Protein AF-A0A955YDE9-F1 (afdb_monomer_lite)

pLDDT: mean 91.75, std 14.23, range [35.12, 98.5]

Foldseek 3Di:
DPPLPDPPPPDDPDPALLVQLLVLLLSLLVVLLVLLVVLLVQLVVQLVPPDALQSNQLSVLSNVVSVVSNVVSVVSNVVSVVSVVDPDDDLVVLLVVLVVVLVVLVVLLVVLVVLLVCLVVLLVVFDDDVSHTSVSNSVNSNVVSVVSNVSSVVSSVSSVVSND

Sequence (164 aa):
MLAVLLVASAAEPPQGPWEAGLRVERQHMRVLGAWSVANLAGGTAGALIADGPRARTFHGTNAAWNTVNLGIAAMGAVGVARGLREPIPNPDTVARRHRQLHRVLAVNLALDVGYMAAGTGLWLAGGQTGPIDHRGAGSALVVQGAFLAAFDAIFLARHRRVTR

Secondary structure (DSSP, 8-state):
--GGG-----PPP-SSHHHHHHHHHHHHHHHHHHHHHHHHHHHHHHHHH-SSHHHHHHHHHHHHHHHHHHHHHHHHHHHHHHHTTSPPPPHHHHHHHHHHHHHHHHHHHHHHHHHHHHHHHHHHH--EETTEEHHHHHHHHHHHHHHHHHHHHHHHHHHHHH--

Structure (mmCIF, N/CA/C/O backbone):
data_AF-A0A955YDE9-F1
#
_entry.id   AF-A0A955YDE9-F1
#
loop_
_atom_site.group_PDB
_atom_site.id
_atom_site.type_symbol
_atom_site.label_atom_id
_atom_site.label_alt_id
_atom_site.label_comp_id
_atom_site.label_asym_id
_atom_site.label_entity_id
_atom_site.label_seq_id
_atom_site.pdbx_PDB_ins_code
_atom_site.Cartn_x
_atom_site.Cartn_y
_atom_site.Cartn_z
_atom_site.occupancy
_atom_site.B_iso_or_equiv
_atom_site.auth_seq_id
_atom_site.auth_comp_id
_atom_site.auth_asym_id
_atom_site.auth_atom_id
_atom_site.pdbx_PDB_model_num
ATOM 1 N N . MET A 1 1 ? -15.456 2.087 -8.379 1.00 40.88 1 MET A N 1
ATOM 2 C CA . MET A 1 1 ? -14.148 1.387 -8.347 1.00 40.88 1 MET A CA 1
ATOM 3 C C . MET A 1 1 ? -13.454 1.253 -9.712 1.00 40.88 1 MET A C 1
ATOM 5 O O . MET A 1 1 ? -12.241 1.124 -9.712 1.00 40.88 1 MET A O 1
ATOM 9 N N . LEU A 1 2 ? -14.144 1.349 -10.864 1.00 37.31 2 LEU A N 1
ATOM 10 C CA . LEU A 1 2 ? -13.495 1.296 -12.194 1.00 37.31 2 LEU A CA 1
ATOM 11 C C . LEU A 1 2 ? -12.886 2.627 -12.698 1.00 37.31 2 LEU A C 1
ATOM 13 O O . LEU A 1 2 ? -12.029 2.608 -13.574 1.00 37.31 2 LEU A O 1
ATOM 17 N N . ALA A 1 3 ? -13.291 3.781 -12.156 1.00 35.12 3 ALA A N 1
ATOM 18 C CA . ALA A 1 3 ? -12.987 5.085 -12.763 1.00 35.12 3 ALA A CA 1
ATOM 19 C C . ALA A 1 3 ? -11.589 5.667 -12.451 1.00 35.12 3 ALA A C 1
ATOM 21 O O . ALA A 1 3 ? -11.178 6.626 -13.090 1.00 35.12 3 ALA A O 1
ATOM 22 N N . VAL A 1 4 ? -10.822 5.090 -11.516 1.00 42.75 4 VAL A N 1
ATOM 23 C CA . VAL A 1 4 ? -9.475 5.602 -11.154 1.00 42.75 4 VAL A CA 1
ATOM 24 C C . VAL A 1 4 ? -8.362 4.990 -12.031 1.00 42.75 4 VAL A C 1
ATOM 26 O O . VAL A 1 4 ? -7.195 5.362 -11.940 1.00 42.75 4 VAL A O 1
ATOM 29 N N . LEU A 1 5 ? -8.703 4.070 -12.940 1.00 46.56 5 LEU A N 1
ATOM 30 C CA . LEU A 1 5 ? -7.727 3.339 -13.760 1.00 46.56 5 LEU A CA 1
ATOM 31 C C . LEU A 1 5 ? -7.281 4.060 -15.042 1.00 46.56 5 LEU A C 1
ATOM 33 O O . LEU A 1 5 ? -6.350 3.588 -15.696 1.00 46.56 5 LEU A O 1
ATOM 37 N N . LEU A 1 6 ? -7.876 5.203 -15.386 1.00 45.00 6 LEU A N 1
ATOM 38 C CA . LEU A 1 6 ? -7.607 5.915 -16.638 1.00 45.00 6 LEU A CA 1
ATOM 39 C C . LEU A 1 6 ? -7.094 7.334 -16.383 1.00 45.00 6 LEU A C 1
ATOM 41 O O . LEU A 1 6 ? -7.774 8.321 -16.624 1.00 45.00 6 LEU A O 1
ATOM 45 N N . VAL A 1 7 ? -5.839 7.431 -15.954 1.00 43.09 7 VAL A N 1
ATOM 46 C CA . VAL A 1 7 ? -5.012 8.594 -16.301 1.00 43.09 7 VAL A CA 1
ATOM 47 C C . VAL A 1 7 ? -3.885 8.072 -17.180 1.00 43.09 7 VAL A C 1
ATOM 49 O O . VAL A 1 7 ? -2.771 7.810 -16.725 1.00 43.09 7 VAL A O 1
ATOM 52 N N . ALA A 1 8 ? -4.214 7.841 -18.450 1.00 42.94 8 ALA A N 1
ATOM 53 C CA . ALA A 1 8 ? -3.217 7.687 -19.494 1.00 42.94 8 ALA A CA 1
ATOM 54 C C . ALA A 1 8 ? -2.662 9.086 -19.787 1.00 42.94 8 ALA A C 1
ATOM 56 O O . ALA A 1 8 ? -3.344 9.928 -20.364 1.00 42.94 8 ALA A O 1
ATOM 57 N N . SER A 1 9 ? -1.443 9.369 -19.324 1.00 45.78 9 SER A N 1
ATOM 58 C CA . SER A 1 9 ? -0.713 10.550 -19.785 1.00 45.78 9 SER A CA 1
ATOM 59 C C . SER A 1 9 ? -0.343 10.363 -21.254 1.00 45.78 9 SER A C 1
ATOM 61 O O . SER A 1 9 ? 0.121 9.278 -21.607 1.00 45.78 9 SER A O 1
ATOM 63 N N . ALA A 1 10 ? -0.469 11.426 -22.049 1.00 43.78 10 ALA A N 1
ATOM 64 C CA . ALA A 1 10 ? -0.033 11.561 -23.443 1.00 43.78 10 ALA A CA 1
ATOM 65 C C . ALA A 1 10 ? 1.504 11.490 -23.619 1.00 43.78 10 ALA A C 1
ATOM 67 O O . ALA A 1 10 ? 2.110 12.330 -24.273 1.00 43.78 10 ALA A O 1
ATOM 68 N N . ALA A 1 11 ? 2.152 10.526 -22.966 1.00 53.69 11 ALA A N 1
ATOM 69 C CA . ALA A 1 11 ? 3.563 10.229 -23.147 1.00 53.69 11 ALA A CA 1
ATOM 70 C C . ALA A 1 11 ? 3.711 9.236 -24.300 1.00 53.69 11 ALA A C 1
ATOM 72 O O . ALA A 1 11 ? 2.878 8.336 -24.439 1.00 53.69 11 ALA A O 1
ATOM 73 N N . GLU A 1 12 ? 4.777 9.385 -25.086 1.00 54.12 12 GLU A N 1
ATOM 74 C CA . GLU A 1 12 ? 5.130 8.431 -26.133 1.00 54.12 12 GLU A CA 1
ATOM 75 C C . GLU A 1 12 ? 5.080 6.983 -25.610 1.00 54.12 12 GLU A C 1
ATOM 77 O O . GLU A 1 12 ? 5.413 6.717 -24.436 1.00 54.12 12 GLU A O 1
ATOM 82 N N . PRO A 1 13 ? 4.627 6.036 -26.454 1.00 60.88 13 PRO A N 1
ATOM 83 C CA . PRO A 1 13 ? 4.569 4.638 -26.073 1.00 60.88 13 PRO A CA 1
ATOM 84 C C . PRO A 1 13 ? 5.955 4.142 -25.620 1.00 60.88 13 PRO A C 1
ATOM 86 O O . PRO A 1 13 ? 6.978 4.665 -26.062 1.00 60.88 13 PRO A O 1
ATOM 89 N N . PRO A 1 14 ? 6.012 3.159 -24.700 1.00 66.75 14 PRO A N 1
ATOM 90 C CA . PRO A 1 14 ? 7.256 2.481 -24.347 1.00 66.75 14 PRO A CA 1
ATOM 91 C C . PRO A 1 14 ? 8.116 2.159 -25.558 1.00 66.75 14 PRO A C 1
ATOM 93 O O . PRO A 1 14 ? 7.610 1.556 -26.499 1.00 66.75 14 PRO A O 1
ATOM 96 N N . GLN A 1 15 ? 9.404 2.485 -25.488 1.00 70.94 15 GLN A N 1
ATOM 97 C CA . GLN A 1 15 ? 10.372 2.057 -26.490 1.00 70.94 15 GLN A CA 1
ATOM 98 C C . GLN A 1 15 ? 10.979 0.695 -26.091 1.00 70.94 15 GLN A C 1
ATOM 100 O O . GLN A 1 15 ? 11.427 -0.053 -26.954 1.00 70.94 15 GLN A O 1
ATOM 105 N N . GLY A 1 16 ? 10.890 0.305 -24.807 1.00 88.00 16 GLY A N 1
ATOM 106 C CA . GLY A 1 16 ? 11.260 -1.028 -24.326 1.00 88.00 16 GLY A CA 1
ATOM 107 C C . GLY A 1 16 ? 10.691 -1.432 -22.950 1.00 88.00 16 GLY A C 1
ATOM 108 O O . GLY A 1 16 ? 9.972 -0.663 -22.296 1.00 88.00 16 GLY A O 1
ATOM 109 N N . PRO A 1 17 ? 11.021 -2.653 -22.471 1.00 90.56 17 PRO A N 1
ATOM 110 C CA . PRO A 1 17 ? 10.502 -3.212 -21.216 1.00 90.56 17 PRO A CA 1
ATOM 111 C C . PRO A 1 17 ? 10.892 -2.389 -19.979 1.00 90.56 17 PRO A C 1
ATOM 113 O O . PRO A 1 17 ? 10.135 -2.349 -19.009 1.00 90.56 17 PRO A O 1
ATOM 116 N N . TRP A 1 18 ? 12.021 -1.671 -20.031 1.00 93.44 18 TRP A N 1
ATOM 117 C CA . TRP A 1 18 ? 12.467 -0.772 -18.965 1.00 93.44 18 TRP A CA 1
ATOM 118 C C . TRP A 1 18 ? 11.469 0.361 -18.705 1.00 93.44 18 TRP A C 1
ATOM 120 O O . TRP A 1 18 ? 10.925 0.466 -17.603 1.00 93.44 18 TRP A O 1
ATOM 130 N N . GLU A 1 19 ? 11.161 1.188 -19.714 1.00 92.88 19 GLU A N 1
ATOM 131 C CA . GLU A 1 19 ? 10.215 2.284 -19.494 1.00 92.88 19 GLU A CA 1
ATOM 132 C C . GLU A 1 19 ? 8.798 1.748 -19.275 1.00 92.88 19 GLU A C 1
ATOM 134 O O . GLU A 1 19 ? 7.995 2.372 -18.579 1.00 92.88 19 GLU A O 1
ATOM 139 N N . ALA A 1 20 ? 8.441 0.616 -19.899 1.00 93.25 20 ALA A N 1
ATOM 140 C CA . ALA A 1 20 ? 7.137 -0.019 -19.711 1.00 93.25 20 ALA A CA 1
ATOM 141 C C . ALA A 1 20 ? 6.931 -0.416 -18.245 1.00 93.25 20 ALA A C 1
ATOM 143 O O . ALA A 1 20 ? 5.926 -0.018 -17.648 1.00 93.25 20 ALA A O 1
ATOM 144 N N . GLY A 1 21 ? 7.916 -1.094 -17.649 1.00 95.56 21 GLY A N 1
ATOM 145 C CA . GLY A 1 21 ? 7.940 -1.426 -16.227 1.00 95.56 21 GLY A CA 1
ATOM 146 C C . GLY A 1 21 ? 7.842 -0.180 -15.349 1.00 95.56 21 GLY A C 1
ATOM 147 O O . GLY A 1 21 ? 6.909 -0.062 -14.554 1.00 95.56 21 GLY A O 1
ATOM 148 N N . LEU A 1 22 ? 8.711 0.814 -15.573 1.00 95.94 22 LEU A N 1
ATOM 149 C CA . LEU A 1 22 ? 8.732 2.056 -14.790 1.00 95.94 22 LEU A CA 1
ATOM 150 C C . LEU A 1 22 ? 7.426 2.861 -14.877 1.00 95.94 22 LEU A C 1
ATOM 152 O O . LEU A 1 22 ? 7.022 3.481 -13.892 1.00 95.94 22 LEU A O 1
ATOM 156 N N . ARG A 1 23 ? 6.723 2.856 -16.017 1.00 94.75 23 ARG A N 1
ATOM 157 C CA . ARG A 1 23 ? 5.399 3.498 -16.127 1.00 94.75 23 ARG A CA 1
ATOM 158 C C . ARG A 1 23 ? 4.341 2.784 -15.293 1.00 94.75 23 ARG A C 1
ATOM 160 O O . ARG A 1 23 ? 3.544 3.457 -14.638 1.00 94.75 23 ARG A O 1
ATOM 167 N N . VAL A 1 24 ? 4.328 1.451 -15.296 1.00 96.06 24 VAL A N 1
ATOM 168 C CA . VAL A 1 24 ? 3.390 0.684 -14.463 1.00 96.06 24 VAL A CA 1
ATOM 169 C C . VAL A 1 24 ? 3.736 0.853 -12.979 1.00 96.06 24 VAL A C 1
ATOM 171 O O . VAL A 1 24 ? 2.828 1.112 -12.190 1.00 96.06 24 VAL A O 1
ATOM 174 N N . GLU A 1 25 ? 5.024 0.820 -12.609 1.00 97.12 25 GLU A N 1
ATOM 175 C CA . GLU A 1 25 ? 5.510 1.144 -11.256 1.00 97.12 25 GLU A CA 1
ATOM 176 C C . GLU A 1 25 ? 5.047 2.555 -10.833 1.00 97.12 25 GLU A C 1
ATOM 178 O O . GLU A 1 25 ? 4.464 2.726 -9.763 1.00 97.12 25 GLU A O 1
ATOM 183 N N . ARG A 1 26 ? 5.204 3.572 -11.698 1.00 97.38 26 ARG A N 1
ATOM 184 C CA . ARG A 1 26 ? 4.746 4.951 -11.439 1.00 97.38 26 ARG A CA 1
ATOM 185 C C . ARG A 1 26 ? 3.247 5.022 -11.163 1.00 97.38 26 ARG A C 1
ATOM 187 O O . ARG A 1 26 ? 2.826 5.721 -10.243 1.00 97.38 26 ARG A O 1
ATOM 194 N N . GLN A 1 27 ? 2.437 4.360 -11.990 1.00 96.50 27 GLN A N 1
ATOM 195 C CA . GLN A 1 27 ? 0.984 4.359 -11.827 1.00 96.50 27 GLN A CA 1
ATOM 196 C C . GLN A 1 27 ? 0.594 3.691 -10.506 1.00 96.50 27 GLN A C 1
ATOM 198 O O . GLN A 1 27 ? -0.236 4.230 -9.779 1.00 96.50 27 GLN A O 1
ATOM 203 N N . HIS A 1 28 ? 1.220 2.562 -10.181 1.00 96.56 28 HIS A N 1
ATOM 204 C CA . HIS A 1 28 ? 0.996 1.854 -8.928 1.00 96.56 28 HIS A CA 1
ATOM 205 C C . HIS A 1 28 ? 1.338 2.740 -7.715 1.00 96.56 28 HIS A C 1
ATOM 207 O O . HIS A 1 28 ? 0.488 2.922 -6.848 1.00 96.56 28 HIS A O 1
ATOM 213 N N . MET A 1 29 ? 2.489 3.424 -7.712 1.00 98.12 29 MET A N 1
ATOM 214 C CA . MET A 1 29 ? 2.858 4.364 -6.638 1.00 98.12 29 MET A CA 1
ATOM 215 C C . MET A 1 29 ? 1.887 5.545 -6.503 1.00 98.12 29 MET A C 1
ATOM 217 O O . MET A 1 29 ? 1.570 5.955 -5.390 1.00 98.12 29 MET A O 1
ATOM 221 N N . ARG A 1 30 ? 1.364 6.081 -7.615 1.00 98.00 30 ARG A N 1
ATOM 222 C CA . ARG A 1 30 ? 0.355 7.157 -7.582 1.00 98.00 30 ARG A CA 1
ATOM 223 C C . ARG A 1 30 ? -0.955 6.697 -6.954 1.00 98.00 30 ARG A C 1
ATOM 225 O O . ARG A 1 30 ? -1.504 7.411 -6.120 1.00 98.00 30 ARG A O 1
ATOM 232 N N . VAL A 1 31 ? -1.449 5.524 -7.351 1.00 97.00 31 VAL A N 1
ATOM 233 C CA . VAL A 1 31 ? -2.699 4.978 -6.805 1.00 97.00 31 VAL A CA 1
ATOM 234 C C . VAL A 1 31 ? -2.527 4.640 -5.326 1.00 97.00 31 VAL A C 1
ATOM 236 O O . VAL A 1 31 ? -3.372 5.038 -4.528 1.00 97.00 31 VAL A O 1
ATOM 239 N N . LEU A 1 32 ? -1.416 3.999 -4.945 1.00 97.31 32 LEU A N 1
ATOM 240 C CA . LEU A 1 32 ? -1.115 3.694 -3.546 1.00 97.31 32 LEU A CA 1
ATOM 241 C C . LEU A 1 32 ? -1.008 4.972 -2.710 1.00 97.31 32 LEU A C 1
ATOM 243 O O . LEU A 1 32 ? -1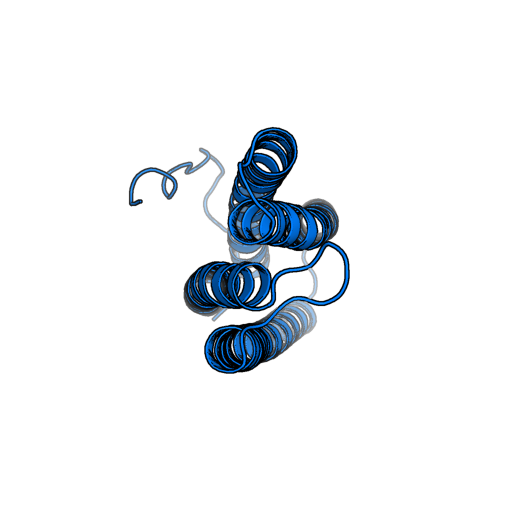.603 5.052 -1.641 1.00 97.31 32 LEU A O 1
ATOM 247 N N . GLY A 1 33 ? -0.303 5.990 -3.207 1.00 98.31 33 GLY A N 1
ATOM 248 C CA . GLY A 1 33 ? -0.163 7.275 -2.524 1.00 98.31 33 GLY A CA 1
ATOM 249 C C . GLY A 1 33 ? -1.503 7.984 -2.327 1.00 98.31 33 GLY A C 1
ATOM 250 O O . GLY A 1 33 ? -1.811 8.404 -1.215 1.00 98.31 33 GLY A O 1
ATOM 251 N N . ALA A 1 34 ? -2.338 8.059 -3.368 1.00 97.81 34 ALA A N 1
ATOM 252 C CA . ALA A 1 34 ? -3.668 8.665 -3.277 1.00 97.81 34 ALA A CA 1
ATOM 253 C C . ALA A 1 34 ? -4.583 7.910 -2.298 1.00 97.81 34 ALA A C 1
ATOM 255 O O . ALA A 1 34 ? -5.223 8.528 -1.447 1.00 97.81 34 ALA A O 1
ATOM 256 N N . TRP A 1 35 ? -4.597 6.575 -2.378 1.00 95.88 35 TRP A N 1
ATOM 257 C CA . TRP A 1 35 ? -5.309 5.717 -1.432 1.00 95.88 35 TRP A CA 1
ATOM 258 C C . TRP A 1 35 ? -4.843 5.953 0.007 1.00 95.88 35 TRP A C 1
ATOM 260 O O . TRP A 1 35 ? -5.667 6.091 0.913 1.00 95.88 35 TRP A O 1
ATOM 270 N N . SER A 1 36 ? -3.528 6.054 0.198 1.00 98.06 36 SER A N 1
ATOM 271 C CA . SER A 1 36 ? -2.913 6.239 1.509 1.00 98.06 36 SER A CA 1
ATOM 272 C C . SER A 1 36 ? -3.261 7.590 2.117 1.00 98.06 36 SER A C 1
ATOM 274 O O . SER A 1 36 ? -3.659 7.644 3.272 1.00 98.06 36 SER A O 1
ATOM 276 N N . VAL A 1 37 ? -3.189 8.678 1.345 1.00 98.44 37 VAL A N 1
ATOM 277 C CA . VAL A 1 37 ? -3.577 10.016 1.822 1.00 98.44 37 VAL A CA 1
ATOM 278 C C . VAL A 1 37 ? -5.053 10.047 2.214 1.00 98.44 37 VAL A C 1
ATOM 280 O O . VAL A 1 37 ? -5.385 10.527 3.297 1.00 98.44 37 VAL A O 1
ATOM 283 N N . ALA A 1 38 ? -5.934 9.494 1.375 1.00 97.19 38 ALA A N 1
ATOM 284 C CA . ALA A 1 38 ? -7.367 9.465 1.654 1.00 97.19 38 ALA A CA 1
ATOM 285 C C . ALA A 1 38 ? -7.685 8.689 2.944 1.00 97.19 38 ALA A C 1
ATOM 287 O O . ALA A 1 38 ? -8.432 9.176 3.793 1.00 97.19 38 ALA A O 1
ATOM 288 N N . ASN A 1 39 ? -7.087 7.510 3.124 1.00 97.25 39 ASN A N 1
ATOM 289 C CA . ASN A 1 39 ? -7.324 6.684 4.307 1.00 97.25 39 ASN A CA 1
ATOM 290 C C . ASN A 1 39 ? -6.600 7.188 5.557 1.00 97.25 39 ASN A C 1
ATOM 292 O O . ASN A 1 39 ? -7.112 7.010 6.656 1.00 97.25 39 ASN A O 1
ATOM 296 N N . LEU A 1 40 ? -5.446 7.839 5.421 1.00 98.00 40 LEU A N 1
ATOM 297 C CA . LEU A 1 40 ? -4.781 8.496 6.541 1.00 98.00 40 LEU A CA 1
ATOM 298 C C . LEU A 1 40 ? -5.637 9.653 7.062 1.00 98.00 40 LEU A C 1
ATOM 300 O O . LEU A 1 40 ? -5.895 9.724 8.262 1.00 98.00 40 LEU A O 1
ATOM 304 N N . ALA A 1 41 ? -6.137 10.513 6.171 1.00 98.19 41 ALA A N 1
ATOM 305 C CA . ALA A 1 41 ? -7.025 11.611 6.543 1.00 98.19 41 ALA A CA 1
ATOM 306 C C . ALA A 1 41 ? -8.346 11.091 7.132 1.00 98.19 41 ALA A C 1
ATOM 308 O O . ALA A 1 41 ? -8.711 11.454 8.250 1.00 98.19 41 ALA A O 1
ATOM 309 N N . GLY A 1 42 ? -9.033 10.190 6.420 1.00 97.75 42 GLY A N 1
ATOM 310 C CA . GLY A 1 42 ? -10.316 9.631 6.851 1.00 97.75 42 GLY A CA 1
ATOM 311 C C . GLY A 1 42 ? -10.213 8.765 8.108 1.00 97.75 42 GLY A C 1
ATOM 312 O O . GLY A 1 42 ? -11.069 8.843 8.982 1.00 97.75 42 GLY A O 1
ATOM 313 N N . GLY A 1 43 ? -9.149 7.973 8.241 1.00 97.81 43 GLY A N 1
ATOM 314 C CA . GLY A 1 43 ? -8.859 7.186 9.438 1.00 97.81 43 GLY A CA 1
ATOM 315 C C . GLY A 1 43 ? -8.507 8.065 10.636 1.00 97.81 43 GLY A C 1
ATOM 316 O O . GLY A 1 43 ? -8.987 7.815 11.734 1.00 97.81 43 GLY A O 1
ATOM 317 N N . THR A 1 44 ? -7.742 9.141 10.443 1.00 98.31 44 THR A N 1
ATOM 318 C CA . THR A 1 44 ? -7.427 10.074 11.537 1.00 98.31 44 THR A CA 1
ATOM 319 C C . THR A 1 44 ? -8.682 10.807 12.000 1.00 98.31 44 THR A C 1
ATOM 321 O O . THR A 1 44 ? -9.001 10.781 13.186 1.00 98.31 44 THR A O 1
ATOM 324 N N . ALA A 1 45 ? -9.439 11.401 11.072 1.00 98.38 45 ALA A N 1
ATOM 325 C CA . ALA A 1 45 ? -10.691 12.082 11.392 1.00 98.38 45 ALA A CA 1
ATOM 326 C C . ALA A 1 45 ? -11.692 11.128 12.058 1.00 98.38 45 ALA A C 1
ATOM 328 O O . ALA A 1 45 ? -12.226 11.440 13.119 1.00 98.38 45 ALA A O 1
ATOM 329 N N . GLY A 1 46 ? -11.878 9.934 11.485 1.00 98.19 46 GLY A N 1
ATOM 330 C CA . GLY A 1 46 ? -12.747 8.897 12.034 1.00 98.19 46 GLY A CA 1
ATOM 331 C C . GLY A 1 46 ? -12.338 8.469 13.441 1.00 98.19 46 GLY A C 1
ATOM 332 O O . GLY A 1 46 ? -13.195 8.330 14.302 1.00 98.19 46 GLY A O 1
ATOM 333 N N . ALA A 1 47 ? -11.042 8.322 13.724 1.00 97.75 47 ALA A N 1
ATOM 334 C CA . ALA A 1 47 ? -10.574 7.955 15.059 1.00 97.75 47 ALA A CA 1
ATOM 335 C C . ALA A 1 47 ? -10.857 9.048 16.105 1.00 97.75 47 ALA A C 1
ATOM 337 O O . ALA A 1 47 ? -11.163 8.726 17.253 1.00 97.75 47 ALA A O 1
ATOM 338 N N . LEU A 1 48 ? -10.778 10.324 15.714 1.00 97.88 48 LEU A N 1
ATOM 339 C CA . LEU A 1 48 ? -11.028 11.461 16.604 1.00 97.88 48 LEU A CA 1
ATOM 340 C C . LEU A 1 48 ? -12.510 11.621 16.962 1.00 97.88 48 LEU A C 1
ATOM 342 O O . LEU A 1 48 ? -12.814 11.985 18.094 1.00 97.88 48 LEU A O 1
ATOM 346 N N . ILE A 1 49 ? -13.415 11.344 16.018 1.00 97.94 49 ILE A N 1
ATOM 347 C CA . ILE A 1 49 ? -14.863 11.543 16.207 1.00 97.94 49 ILE A CA 1
ATOM 348 C C . ILE A 1 49 ? -15.621 10.262 16.570 1.00 97.94 49 ILE A C 1
ATOM 350 O O . ILE A 1 49 ? -16.805 10.328 16.873 1.00 97.94 49 ILE A O 1
ATOM 354 N N . ALA A 1 50 ? -14.980 9.094 16.492 1.00 97.25 50 ALA A N 1
ATOM 355 C CA . ALA A 1 50 ? -15.651 7.820 16.705 1.00 97.25 50 ALA A CA 1
ATOM 356 C C . ALA A 1 50 ? -16.173 7.645 18.137 1.00 97.25 50 ALA A C 1
ATOM 358 O O . ALA A 1 50 ? -15.426 7.763 19.121 1.00 97.25 50 ALA A O 1
ATOM 359 N N . ASP A 1 51 ? -17.428 7.204 18.210 1.00 93.81 51 ASP A N 1
ATOM 360 C CA . ASP A 1 51 ? -18.068 6.756 19.436 1.00 93.81 51 ASP A CA 1
ATOM 361 C C . ASP A 1 51 ? -17.632 5.326 19.779 1.00 93.81 51 ASP A C 1
ATOM 363 O O . ASP A 1 51 ? -17.917 4.349 19.081 1.00 93.81 51 ASP A O 1
ATOM 367 N N . GLY A 1 52 ? -16.920 5.210 20.895 1.00 96.62 52 GLY A N 1
ATOM 368 C CA . GLY A 1 52 ? -16.511 3.941 21.482 1.00 96.62 52 GLY A CA 1
ATOM 369 C C . GLY A 1 52 ? -15.185 3.351 20.961 1.00 96.62 52 GLY A C 1
ATOM 370 O O . GLY A 1 52 ? -14.689 3.704 19.885 1.00 96.62 52 GLY A O 1
ATOM 371 N N . PRO A 1 53 ? -14.583 2.416 21.726 1.00 96.75 53 PRO A N 1
ATOM 372 C CA . PRO A 1 53 ? -13.231 1.910 21.462 1.00 96.75 53 PRO A CA 1
ATOM 373 C C . PRO A 1 53 ? -13.094 1.158 20.136 1.00 96.75 53 PRO A C 1
ATOM 375 O O . PRO A 1 53 ? -12.070 1.272 19.465 1.00 96.75 53 PRO A O 1
ATOM 378 N N . ARG A 1 54 ? -14.132 0.422 19.720 1.00 97.75 54 ARG A N 1
ATOM 379 C CA . ARG A 1 54 ? -14.114 -0.387 18.494 1.00 97.75 54 ARG A CA 1
ATOM 380 C C . ARG A 1 54 ? -13.971 0.447 17.229 1.00 97.75 54 ARG A C 1
ATOM 382 O O . ARG A 1 54 ? -13.062 0.197 16.439 1.00 97.75 54 ARG A O 1
ATOM 389 N N . ALA A 1 55 ? -14.847 1.434 17.044 1.00 98.19 55 ALA A N 1
ATOM 390 C CA . ALA A 1 55 ? -14.806 2.312 15.878 1.00 98.19 55 ALA A CA 1
ATOM 391 C C . ALA A 1 55 ? -13.523 3.156 15.877 1.00 98.19 55 ALA A C 1
ATOM 393 O O . ALA A 1 55 ? -12.830 3.227 14.862 1.00 98.19 55 ALA A O 1
ATOM 394 N N . ARG A 1 56 ? -13.140 3.696 17.042 1.00 98.44 56 ARG A N 1
ATOM 395 C CA . ARG A 1 56 ? -11.886 4.439 17.210 1.00 98.44 56 ARG A CA 1
ATOM 396 C C . ARG A 1 56 ? -10.668 3.610 16.814 1.00 98.44 56 ARG A C 1
ATOM 398 O O . ARG A 1 56 ? -9.818 4.092 16.069 1.00 98.44 56 ARG A O 1
ATOM 405 N N . THR A 1 57 ? -10.605 2.360 17.270 1.00 98.38 57 THR A N 1
ATOM 406 C CA . THR A 1 57 ? -9.501 1.452 16.942 1.00 98.38 57 THR A CA 1
ATOM 407 C C . THR A 1 57 ? -9.496 1.107 15.458 1.00 98.38 57 THR A C 1
ATOM 409 O O . THR A 1 57 ? -8.443 1.187 14.842 1.00 98.38 57 THR A O 1
ATOM 412 N N . PHE A 1 58 ? -10.648 0.801 14.850 1.00 98.50 58 PHE A N 1
ATOM 413 C CA . PHE A 1 58 ? -10.733 0.517 13.412 1.00 98.50 58 PHE A CA 1
ATOM 414 C C . PHE A 1 58 ? -10.151 1.659 12.567 1.00 98.50 58 PHE A C 1
ATOM 416 O O . PHE A 1 58 ? -9.271 1.448 11.728 1.00 98.50 58 PHE A O 1
ATOM 423 N N . HIS A 1 59 ? -10.600 2.887 12.827 1.00 98.38 59 HIS A N 1
ATOM 424 C CA . HIS A 1 59 ? -10.137 4.066 12.105 1.00 98.38 59 HIS A CA 1
ATOM 425 C C . HIS A 1 59 ? -8.661 4.380 12.385 1.00 98.38 59 HIS A C 1
ATOM 427 O O . HIS A 1 59 ? -7.912 4.665 11.448 1.00 98.38 59 HIS A O 1
ATOM 433 N N . GLY A 1 60 ? -8.221 4.256 13.641 1.00 98.31 60 GLY A N 1
ATOM 434 C CA . GLY A 1 60 ? -6.826 4.461 14.030 1.00 98.31 60 GLY A CA 1
ATOM 435 C C . GLY A 1 60 ? -5.878 3.438 13.401 1.00 98.31 60 GLY A C 1
ATOM 436 O O . GLY A 1 60 ? -4.823 3.809 12.890 1.00 98.31 60 GLY A O 1
ATOM 437 N N . THR A 1 61 ? -6.271 2.163 13.351 1.00 98.00 61 THR A N 1
ATOM 438 C CA . THR A 1 61 ? -5.520 1.112 12.653 1.00 98.00 61 THR A CA 1
ATOM 4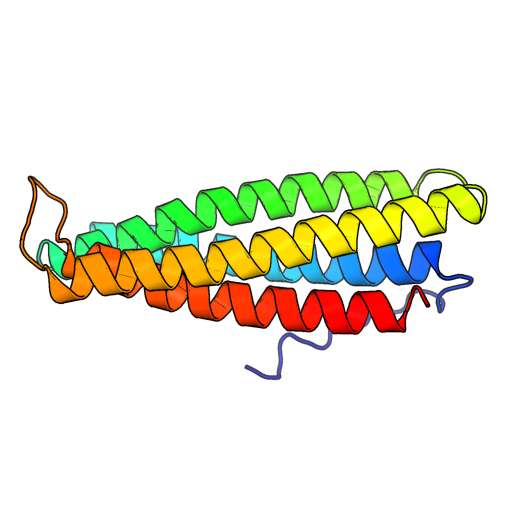39 C C . THR A 1 61 ? -5.460 1.386 11.151 1.00 98.00 61 THR A C 1
ATOM 441 O O . THR A 1 61 ? -4.388 1.256 10.560 1.00 98.00 61 THR A O 1
ATOM 444 N N . ASN A 1 62 ? -6.560 1.834 10.533 1.00 97.56 62 ASN A N 1
ATOM 445 C CA . ASN A 1 62 ? -6.552 2.218 9.121 1.00 97.56 62 ASN A CA 1
ATOM 446 C C . ASN A 1 62 ? -5.588 3.392 8.856 1.00 97.56 62 ASN A C 1
ATOM 448 O O . ASN A 1 62 ? -4.776 3.332 7.932 1.00 97.56 62 ASN A O 1
ATOM 452 N N . ALA A 1 63 ? -5.613 4.430 9.696 1.00 98.38 63 ALA A N 1
ATOM 453 C CA . ALA A 1 63 ? -4.682 5.553 9.598 1.00 98.38 63 ALA A CA 1
ATOM 454 C C . ALA A 1 63 ? -3.221 5.094 9.723 1.00 98.38 63 ALA A C 1
ATOM 456 O O . ALA A 1 63 ? -2.407 5.384 8.848 1.00 98.38 63 ALA A O 1
ATOM 457 N N . ALA A 1 64 ? -2.905 4.313 10.760 1.00 97.50 64 ALA A N 1
ATOM 458 C CA . ALA A 1 64 ? -1.559 3.799 11.002 1.00 97.50 64 ALA A CA 1
ATOM 459 C C . ALA A 1 64 ? -1.027 2.976 9.818 1.00 97.50 64 ALA A C 1
ATOM 461 O O . ALA A 1 64 ? 0.099 3.194 9.370 1.00 97.50 64 ALA A O 1
ATOM 462 N N . TRP A 1 65 ? -1.847 2.080 9.263 1.00 96.12 65 TRP A N 1
ATOM 463 C CA . TRP A 1 65 ? -1.445 1.258 8.122 1.00 96.12 65 TRP A CA 1
ATOM 464 C C . TRP A 1 65 ? -1.184 2.097 6.866 1.00 96.12 65 TRP A C 1
ATOM 466 O O . TRP A 1 65 ? -0.214 1.876 6.142 1.00 96.12 65 TRP A O 1
ATOM 476 N N . ASN A 1 66 ? -2.003 3.123 6.620 1.00 97.94 66 ASN A N 1
ATOM 477 C CA . ASN A 1 66 ? -1.812 3.986 5.457 1.00 97.94 66 ASN A CA 1
ATOM 478 C C . ASN A 1 66 ? -0.645 4.965 5.598 1.00 97.94 66 ASN A C 1
ATOM 480 O O . ASN A 1 66 ? -0.102 5.384 4.580 1.00 97.94 66 ASN A O 1
ATOM 484 N N . THR A 1 67 ? -0.180 5.261 6.812 1.00 98.44 67 THR A N 1
ATOM 485 C CA . THR A 1 67 ? 1.113 5.934 7.006 1.00 98.44 67 THR A CA 1
ATOM 486 C C . THR A 1 67 ? 2.259 5.100 6.427 1.00 98.44 67 THR A C 1
ATOM 488 O O . THR A 1 67 ? 3.108 5.633 5.711 1.00 98.44 67 THR A O 1
ATOM 491 N N . VAL A 1 68 ? 2.261 3.783 6.670 1.00 97.06 68 VAL A N 1
ATOM 492 C CA . VAL A 1 68 ? 3.265 2.863 6.106 1.00 97.06 68 VAL A CA 1
ATOM 493 C C . VAL A 1 68 ? 3.160 2.824 4.581 1.00 97.06 68 VAL A C 1
ATOM 495 O O . VAL A 1 68 ? 4.160 3.029 3.889 1.00 97.06 68 VAL A O 1
ATOM 498 N N . ASN A 1 69 ? 1.947 2.654 4.046 1.00 97.00 69 ASN A N 1
ATOM 499 C CA . ASN A 1 69 ? 1.714 2.630 2.599 1.00 97.00 69 ASN A CA 1
ATOM 500 C C . ASN A 1 69 ? 2.137 3.934 1.911 1.00 97.00 69 ASN A C 1
ATOM 502 O O . ASN A 1 69 ? 2.714 3.895 0.825 1.00 97.00 69 ASN A O 1
ATOM 506 N N . LEU A 1 70 ? 1.908 5.087 2.548 1.00 98.31 70 LEU A N 1
ATOM 507 C CA . LEU A 1 70 ? 2.349 6.380 2.031 1.00 98.31 70 LEU A CA 1
ATOM 508 C C . LEU A 1 70 ? 3.878 6.463 1.962 1.00 98.31 70 LEU A C 1
ATOM 510 O O . LEU A 1 70 ? 4.419 6.942 0.966 1.00 98.31 70 LEU A O 1
ATOM 514 N N . GLY A 1 71 ? 4.575 5.952 2.982 1.00 98.25 71 GLY A N 1
ATOM 515 C CA . GLY A 1 71 ? 6.035 5.844 2.984 1.00 98.25 71 GLY A CA 1
ATOM 516 C C . GLY A 1 71 ? 6.556 4.971 1.839 1.00 98.25 71 GLY A C 1
ATOM 517 O O . GLY A 1 71 ? 7.459 5.383 1.108 1.00 98.25 71 GLY A O 1
ATOM 518 N N . ILE A 1 72 ? 5.944 3.801 1.623 1.00 97.00 72 ILE A N 1
ATOM 519 C CA . ILE A 1 72 ? 6.266 2.905 0.499 1.00 97.00 72 ILE A CA 1
ATOM 520 C C . ILE A 1 72 ? 6.025 3.615 -0.839 1.00 97.00 72 ILE A C 1
ATOM 522 O O . ILE A 1 72 ? 6.909 3.622 -1.698 1.00 97.00 72 ILE A O 1
ATOM 526 N N . ALA A 1 73 ? 4.866 4.262 -0.998 1.00 98.06 73 ALA A N 1
ATOM 527 C CA . ALA A 1 73 ? 4.510 5.001 -2.205 1.00 98.06 73 ALA A CA 1
ATOM 528 C C . ALA A 1 73 ? 5.522 6.114 -2.519 1.00 98.06 73 ALA A C 1
ATOM 530 O O . ALA A 1 73 ? 5.945 6.265 -3.666 1.00 98.06 73 ALA A O 1
ATOM 531 N N . ALA A 1 74 ? 5.945 6.868 -1.502 1.00 98.12 74 ALA A N 1
ATOM 532 C CA . ALA A 1 74 ? 6.927 7.935 -1.647 1.00 98.12 74 ALA A CA 1
ATOM 533 C C . ALA A 1 74 ? 8.304 7.392 -2.061 1.00 98.12 74 ALA A C 1
ATOM 535 O O . ALA A 1 74 ? 8.877 7.851 -3.052 1.00 98.12 74 ALA A O 1
ATOM 536 N N . MET A 1 75 ? 8.821 6.380 -1.356 1.00 97.88 75 MET A N 1
ATOM 537 C CA . MET A 1 75 ? 10.122 5.777 -1.672 1.00 97.88 75 MET A CA 1
ATOM 538 C C . MET A 1 75 ? 10.133 5.136 -3.064 1.00 97.88 75 MET A C 1
ATOM 540 O O . MET A 1 75 ? 11.070 5.348 -3.839 1.00 97.88 75 MET A O 1
ATOM 544 N N . GLY A 1 76 ? 9.078 4.402 -3.422 1.00 97.00 76 GLY A N 1
ATOM 545 C CA . GLY A 1 76 ? 8.956 3.805 -4.748 1.00 97.00 76 GLY A CA 1
ATOM 546 C C . GLY A 1 76 ? 8.830 4.860 -5.849 1.00 97.00 76 GLY A C 1
ATOM 547 O O . GLY A 1 76 ? 9.491 4.742 -6.880 1.00 97.00 76 GLY A O 1
ATOM 548 N N . ALA A 1 77 ? 8.083 5.947 -5.624 1.00 97.50 77 ALA A N 1
ATOM 549 C CA . ALA A 1 77 ? 8.005 7.059 -6.572 1.00 97.50 77 ALA A CA 1
ATOM 550 C C . ALA A 1 77 ? 9.374 7.720 -6.814 1.00 97.50 77 ALA A C 1
ATOM 552 O O . ALA A 1 77 ? 9.703 8.031 -7.961 1.00 97.50 77 ALA A O 1
ATOM 553 N N . VAL A 1 78 ? 10.197 7.877 -5.769 1.00 97.75 78 VAL A N 1
ATOM 554 C CA . VAL A 1 78 ? 11.587 8.351 -5.896 1.00 97.75 78 VAL A CA 1
ATOM 555 C C . VAL A 1 78 ? 12.423 7.372 -6.722 1.00 97.75 78 VAL A C 1
ATOM 557 O O . VAL A 1 78 ? 13.127 7.798 -7.639 1.00 97.75 78 VAL A O 1
ATOM 560 N N . GLY A 1 79 ? 12.322 6.068 -6.454 1.00 95.81 79 GLY A N 1
ATOM 561 C CA . GLY A 1 79 ? 13.027 5.034 -7.219 1.00 95.81 79 GLY A CA 1
ATOM 562 C C . GLY A 1 79 ? 12.659 5.036 -8.706 1.00 95.81 79 GLY A C 1
ATOM 563 O O . GLY A 1 79 ? 13.537 4.951 -9.566 1.00 95.81 79 GLY A O 1
ATOM 564 N N . VAL A 1 80 ? 11.374 5.206 -9.022 1.00 96.25 80 VAL A N 1
ATOM 565 C CA . VAL A 1 80 ? 10.886 5.323 -10.403 1.00 96.25 80 VAL A CA 1
ATOM 566 C C . VAL A 1 80 ? 11.367 6.614 -11.063 1.00 96.25 80 VAL A C 1
ATOM 568 O O . VAL A 1 80 ? 11.768 6.605 -12.225 1.00 96.25 80 VAL A O 1
ATOM 571 N N . ALA A 1 81 ? 11.348 7.737 -10.341 1.00 95.44 81 ALA A N 1
ATOM 572 C CA . ALA A 1 81 ? 11.827 9.013 -10.861 1.00 95.44 81 ALA A CA 1
ATOM 573 C C . ALA A 1 81 ? 13.323 8.975 -11.204 1.00 95.44 81 ALA A C 1
ATOM 575 O O . ALA A 1 81 ? 13.712 9.533 -12.227 1.00 95.44 81 ALA A O 1
ATOM 576 N N . ARG A 1 82 ? 14.142 8.294 -10.391 1.00 94.62 82 ARG A N 1
ATOM 577 C CA . ARG A 1 82 ? 15.565 8.058 -10.686 1.00 94.62 82 ARG A CA 1
ATOM 578 C C . ARG A 1 82 ? 15.742 7.189 -11.929 1.00 94.62 82 ARG A C 1
ATOM 580 O O . ARG A 1 82 ? 16.420 7.608 -12.858 1.00 94.62 82 ARG A O 1
ATOM 587 N N . GLY A 1 83 ? 15.043 6.054 -12.001 1.00 93.12 83 GLY A N 1
ATOM 588 C CA . GLY A 1 83 ? 15.147 5.134 -13.142 1.00 93.12 83 GLY A CA 1
ATOM 589 C C . GLY A 1 83 ? 14.738 5.739 -14.491 1.00 93.12 83 GLY A C 1
ATOM 590 O O . GLY A 1 83 ? 15.206 5.286 -15.527 1.00 93.12 83 GLY A O 1
ATOM 591 N N . LEU A 1 84 ? 13.891 6.774 -14.490 1.00 91.06 84 LEU A N 1
ATOM 592 C CA . LEU A 1 84 ? 13.499 7.504 -15.703 1.00 91.06 84 LEU A CA 1
ATOM 593 C C . LEU A 1 84 ? 14.471 8.621 -16.107 1.00 91.06 84 LEU A C 1
ATOM 595 O O . LEU A 1 84 ? 14.301 9.200 -17.175 1.00 91.06 84 LEU A O 1
ATOM 599 N N . ARG A 1 85 ? 15.437 8.969 -15.252 1.00 91.19 85 ARG A N 1
ATOM 600 C CA . ARG A 1 85 ? 16.479 9.973 -15.532 1.00 91.19 85 ARG A CA 1
ATOM 601 C C . ARG A 1 85 ? 17.819 9.338 -15.894 1.00 91.19 85 ARG A C 1
ATOM 603 O O . ARG A 1 85 ? 18.659 10.004 -16.487 1.00 91.19 85 ARG A O 1
ATOM 610 N N . GLU A 1 86 ? 18.029 8.091 -15.492 1.00 89.44 86 GLU A N 1
ATOM 611 C CA . GLU A 1 86 ? 19.252 7.346 -15.767 1.00 89.44 86 GLU A CA 1
ATOM 612 C C . GLU A 1 86 ? 19.221 6.707 -17.166 1.00 89.44 86 GLU A C 1
ATOM 614 O O . GLU A 1 86 ? 18.140 6.388 -17.672 1.00 89.44 86 GLU A O 1
ATOM 619 N N . PRO A 1 87 ? 20.393 6.492 -17.796 1.00 91.25 87 PRO A N 1
ATOM 620 C CA . PRO A 1 87 ? 20.485 5.717 -19.026 1.00 91.25 87 PRO A CA 1
ATOM 621 C C . PRO A 1 87 ? 19.872 4.325 -18.859 1.00 91.25 87 PRO A C 1
ATOM 623 O O . PRO A 1 87 ? 19.971 3.714 -17.792 1.00 91.25 87 PRO A O 1
ATOM 626 N N . ILE A 1 88 ? 19.278 3.803 -19.934 1.00 92.38 88 ILE A N 1
ATOM 627 C CA . ILE A 1 88 ? 18.691 2.461 -19.932 1.00 92.38 88 ILE A CA 1
ATOM 628 C C . ILE A 1 88 ? 19.795 1.442 -19.594 1.00 92.38 88 ILE A C 1
ATOM 630 O O . ILE A 1 88 ? 20.803 1.382 -20.306 1.00 92.38 88 ILE A O 1
ATOM 634 N N . PRO A 1 89 ? 19.640 0.635 -18.526 1.00 92.88 89 PRO A N 1
ATOM 635 C CA . PRO A 1 89 ? 20.630 -0.376 -18.178 1.00 92.88 89 PRO A CA 1
ATOM 636 C C . PRO A 1 89 ? 20.720 -1.470 -19.246 1.00 92.88 89 PRO A C 1
ATOM 638 O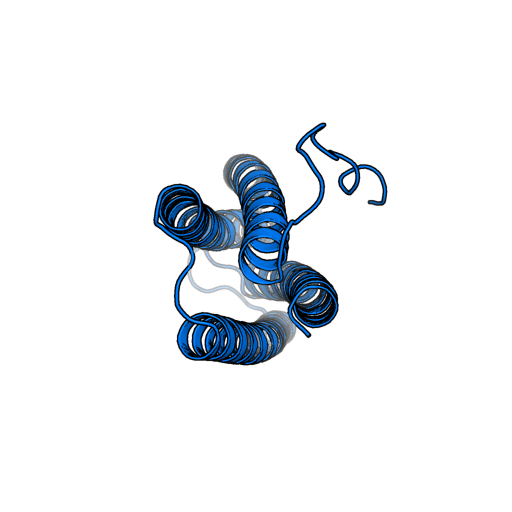 O . PRO A 1 89 ? 19.804 -1.665 -20.044 1.00 92.88 89 PRO A O 1
ATOM 641 N N . ASN A 1 90 ? 21.792 -2.266 -19.209 1.00 95.00 90 ASN A N 1
ATOM 642 C CA . ASN A 1 90 ? 21.873 -3.447 -20.070 1.00 95.00 90 ASN A CA 1
ATOM 643 C C . ASN A 1 90 ? 20.690 -4.419 -19.823 1.00 95.00 90 ASN A C 1
ATOM 645 O O . ASN A 1 90 ? 20.164 -4.479 -18.700 1.00 95.00 90 ASN A O 1
ATOM 649 N N . PRO A 1 91 ? 20.292 -5.218 -20.834 1.00 92.81 91 PRO A N 1
ATOM 650 C CA . PRO A 1 91 ? 19.115 -6.087 -20.752 1.00 92.81 91 PRO A CA 1
ATOM 651 C C . PRO A 1 91 ? 19.113 -7.046 -19.553 1.00 92.81 91 PRO A C 1
ATOM 653 O O . PRO A 1 91 ? 18.081 -7.235 -18.907 1.00 92.81 91 PRO A O 1
ATOM 656 N N . ASP A 1 92 ? 20.272 -7.597 -19.186 1.00 94.94 92 ASP A N 1
ATOM 657 C CA . ASP A 1 92 ? 20.383 -8.512 -18.046 1.00 94.94 92 ASP A CA 1
ATOM 658 C C . ASP A 1 92 ? 20.074 -7.828 -16.711 1.00 94.94 92 ASP A C 1
ATOM 660 O O . ASP A 1 92 ? 19.446 -8.415 -15.824 1.00 94.94 92 ASP A O 1
ATOM 664 N N . THR A 1 93 ? 20.503 -6.575 -16.554 1.00 94.94 93 THR A N 1
ATOM 665 C CA . THR A 1 93 ? 20.241 -5.768 -15.356 1.00 94.94 93 THR A CA 1
ATOM 666 C C . THR A 1 93 ? 18.764 -5.415 -15.255 1.00 94.94 93 THR A C 1
ATOM 668 O O . THR A 1 93 ? 18.172 -5.567 -14.183 1.00 94.94 93 THR A O 1
ATOM 671 N N . VAL A 1 94 ? 18.149 -5.039 -16.379 1.00 94.38 94 VAL A N 1
ATOM 672 C CA . VAL A 1 94 ? 16.704 -4.799 -16.485 1.00 94.38 94 VAL A CA 1
ATOM 673 C C . VAL A 1 94 ? 15.923 -6.053 -16.074 1.00 94.38 94 VAL A C 1
ATOM 675 O O . VAL A 1 94 ? 15.092 -6.009 -15.163 1.00 94.38 94 VAL A O 1
ATOM 678 N N . ALA A 1 95 ? 16.258 -7.210 -16.651 1.00 94.44 95 ALA A N 1
ATOM 679 C CA . ALA A 1 95 ? 15.589 -8.471 -16.352 1.00 94.44 95 ALA A CA 1
ATOM 680 C C . ALA A 1 95 ? 15.764 -8.904 -14.883 1.00 94.44 95 ALA A C 1
ATOM 682 O O . ALA A 1 95 ? 14.817 -9.395 -14.258 1.00 94.44 95 ALA A O 1
ATOM 683 N N . ARG A 1 96 ? 16.953 -8.702 -14.290 1.00 96.19 96 ARG A N 1
ATOM 684 C CA . ARG A 1 96 ? 17.191 -8.963 -12.859 1.00 96.19 96 ARG A CA 1
ATOM 685 C C . ARG A 1 96 ? 16.333 -8.071 -11.960 1.00 96.19 96 ARG A C 1
ATOM 687 O O . ARG A 1 96 ? 15.714 -8.611 -11.041 1.00 96.19 96 ARG A O 1
ATOM 694 N N . ARG A 1 97 ? 16.240 -6.761 -12.234 1.00 95.50 97 ARG A N 1
ATOM 695 C CA . ARG A 1 97 ? 15.393 -5.828 -11.465 1.00 95.50 97 ARG A CA 1
ATOM 696 C C . ARG A 1 97 ? 13.935 -6.268 -11.496 1.00 95.50 97 ARG A C 1
ATOM 698 O O . ARG A 1 97 ? 13.304 -6.351 -10.446 1.00 95.50 97 ARG A O 1
ATOM 705 N N . HIS A 1 98 ? 13.403 -6.590 -12.674 1.00 95.56 98 HIS A N 1
ATOM 706 C CA . HIS A 1 98 ? 12.004 -6.999 -12.790 1.00 95.56 98 HIS A CA 1
ATOM 707 C C . HIS A 1 98 ? 11.724 -8.303 -12.037 1.00 95.56 98 HIS A C 1
ATOM 709 O O . HIS A 1 98 ? 10.738 -8.378 -11.306 1.00 95.56 98 HIS A O 1
ATOM 715 N N . ARG A 1 99 ? 12.623 -9.297 -12.119 1.00 96.38 99 ARG A N 1
ATOM 716 C CA . ARG A 1 99 ? 12.513 -10.528 -11.317 1.00 96.38 99 ARG A CA 1
ATOM 717 C C . ARG A 1 99 ? 12.572 -10.250 -9.817 1.00 96.38 99 ARG A C 1
ATOM 719 O O . ARG A 1 99 ? 11.813 -10.857 -9.066 1.00 96.38 99 ARG A O 1
ATOM 726 N N . GLN A 1 100 ? 13.451 -9.352 -9.372 1.00 96.88 100 GLN A N 1
ATOM 727 C CA . GLN A 1 100 ? 13.535 -8.960 -7.966 1.00 96.88 100 GLN A CA 1
ATOM 728 C C . GLN A 1 100 ? 12.239 -8.288 -7.503 1.00 96.88 100 GLN A C 1
ATOM 730 O O . GLN A 1 100 ? 11.688 -8.696 -6.484 1.00 96.88 100 GLN A O 1
ATOM 735 N N . LEU A 1 101 ? 11.709 -7.338 -8.275 1.00 95.94 101 LEU A N 1
ATOM 736 C CA . LEU A 1 101 ? 10.431 -6.693 -7.979 1.00 95.94 101 LEU A CA 1
ATOM 737 C C . LEU A 1 101 ? 9.291 -7.718 -7.904 1.00 95.94 101 LEU A C 1
ATOM 739 O O . LEU A 1 101 ? 8.516 -7.700 -6.955 1.00 95.94 101 LEU A O 1
ATOM 743 N N . HIS A 1 102 ? 9.211 -8.662 -8.848 1.00 96.38 102 HIS A N 1
ATOM 744 C CA . HIS A 1 102 ? 8.190 -9.714 -8.808 1.00 96.38 102 HIS A CA 1
ATOM 745 C C . HIS A 1 102 ? 8.297 -10.600 -7.560 1.00 96.38 102 HIS A C 1
ATOM 747 O O . HIS A 1 102 ? 7.266 -11.043 -7.061 1.00 96.38 102 HIS A O 1
ATOM 753 N N . ARG A 1 103 ? 9.512 -10.871 -7.059 1.00 96.94 103 ARG A N 1
ATOM 754 C CA . ARG A 1 103 ? 9.709 -11.612 -5.800 1.00 96.94 103 ARG A CA 1
ATOM 755 C C . ARG A 1 103 ? 9.241 -10.798 -4.602 1.00 96.94 103 ARG A C 1
ATOM 757 O O . ARG A 1 103 ? 8.516 -11.337 -3.777 1.00 96.94 103 ARG A O 1
ATOM 764 N N . VAL A 1 104 ? 9.610 -9.519 -4.534 1.00 95.25 104 VAL A N 1
ATOM 765 C CA . VAL A 1 104 ? 9.172 -8.618 -3.457 1.00 95.25 104 VAL A CA 1
ATOM 766 C C . VAL A 1 104 ? 7.647 -8.529 -3.419 1.00 95.25 104 VAL A C 1
ATOM 768 O O . VAL A 1 104 ? 7.066 -8.707 -2.359 1.00 95.25 104 VAL A O 1
ATOM 771 N N . LEU A 1 105 ? 6.990 -8.365 -4.571 1.00 93.88 105 LEU A N 1
ATOM 772 C CA . LEU A 1 105 ? 5.525 -8.336 -4.656 1.00 93.88 105 LEU A CA 1
ATOM 773 C C . LEU A 1 105 ? 4.875 -9.662 -4.258 1.00 93.88 105 LEU A C 1
ATOM 775 O O . LEU A 1 105 ? 3.834 -9.661 -3.617 1.00 93.88 105 LEU A O 1
ATOM 779 N N . ALA A 1 106 ? 5.473 -10.800 -4.618 1.00 94.88 106 ALA A N 1
ATOM 780 C CA . ALA A 1 106 ? 4.956 -12.101 -4.199 1.00 94.88 106 ALA A CA 1
ATOM 781 C C . ALA A 1 106 ? 5.064 -12.297 -2.678 1.00 94.88 106 ALA A C 1
ATOM 783 O O . ALA A 1 106 ? 4.149 -12.841 -2.065 1.00 94.88 106 ALA A O 1
ATOM 784 N N . VAL A 1 107 ? 6.161 -11.829 -2.072 1.00 96.19 107 VAL A N 1
ATOM 785 C CA . VAL A 1 107 ? 6.314 -11.810 -0.613 1.00 96.19 107 VAL A CA 1
ATOM 786 C C . VAL A 1 107 ? 5.296 -10.862 0.018 1.00 96.19 107 VAL A C 1
ATOM 788 O O . VAL A 1 107 ? 4.650 -11.257 0.980 1.00 96.19 107 VAL A O 1
ATOM 791 N N . ASN A 1 108 ? 5.094 -9.663 -0.536 1.00 93.81 108 ASN A N 1
ATOM 792 C CA . ASN A 1 108 ? 4.124 -8.707 0.002 1.00 93.81 108 ASN A CA 1
ATOM 793 C C . ASN A 1 108 ? 2.690 -9.245 -0.066 1.00 93.81 108 ASN A C 1
ATOM 795 O O . ASN A 1 108 ? 1.979 -9.215 0.928 1.00 93.81 108 ASN A O 1
ATOM 799 N N . LEU A 1 109 ? 2.321 -9.879 -1.180 1.00 94.25 109 LEU A N 1
ATOM 800 C CA . LEU A 1 109 ? 1.033 -10.554 -1.323 1.00 94.25 109 LEU A CA 1
ATOM 801 C C . LEU A 1 109 ? 0.830 -11.652 -0.263 1.00 94.25 109 LEU A C 1
ATOM 803 O O . LEU A 1 109 ? -0.267 -11.815 0.266 1.00 94.25 109 LEU A O 1
ATOM 807 N N . ALA A 1 110 ? 1.881 -12.411 0.064 1.00 95.06 110 ALA A N 1
ATOM 808 C CA . ALA A 1 110 ? 1.821 -13.401 1.137 1.00 95.06 110 ALA A CA 1
ATOM 809 C C . ALA A 1 110 ? 1.701 -12.744 2.524 1.00 95.06 110 ALA A C 1
ATOM 811 O O . ALA A 1 110 ? 0.969 -13.247 3.377 1.00 95.06 110 ALA A O 1
ATOM 812 N N . LEU A 1 111 ? 2.379 -11.613 2.744 1.00 95.38 111 LEU A N 1
ATOM 813 C CA . LEU A 1 111 ? 2.247 -10.822 3.967 1.00 95.38 111 LEU A CA 1
ATOM 814 C C . LEU A 1 111 ? 0.828 -10.267 4.124 1.00 95.38 111 LEU A C 1
ATOM 816 O O . LEU A 1 111 ? 0.283 -10.380 5.215 1.00 95.38 111 LEU A O 1
ATOM 820 N N . ASP A 1 112 ? 0.193 -9.775 3.059 1.00 95.50 112 ASP A N 1
ATOM 821 C CA . ASP A 1 112 ? -1.198 -9.299 3.082 1.00 95.50 112 ASP A CA 1
ATOM 822 C C . ASP A 1 112 ? -2.174 -10.390 3.535 1.00 95.50 112 ASP A C 1
ATOM 824 O O . ASP A 1 112 ? -3.034 -10.155 4.388 1.00 95.50 112 ASP A O 1
ATOM 828 N N . VAL A 1 113 ? -1.986 -11.619 3.045 1.00 96.38 113 VAL A N 1
ATOM 829 C CA . VAL A 1 113 ? -2.737 -12.790 3.522 1.00 96.38 113 VAL A CA 1
ATOM 830 C C . VAL A 1 113 ? -2.439 -13.072 4.999 1.00 96.38 113 VAL A C 1
ATOM 832 O O . VAL A 1 113 ? -3.356 -13.354 5.772 1.00 96.38 113 VAL A O 1
ATOM 835 N N . GLY A 1 114 ? -1.178 -12.952 5.420 1.00 97.44 114 GLY A N 1
ATOM 836 C CA . GLY A 1 114 ? -0.780 -13.063 6.825 1.00 97.44 114 GLY A CA 1
ATOM 837 C C . GLY A 1 114 ? -1.446 -12.013 7.723 1.00 97.44 114 GLY A C 1
ATOM 838 O O . GLY A 1 114 ? -1.950 -12.352 8.794 1.00 97.44 114 GLY A O 1
ATOM 839 N N . TYR A 1 115 ? -1.527 -10.758 7.277 1.00 95.81 115 TYR A N 1
ATOM 840 C CA . TYR A 1 115 ? -2.206 -9.680 7.997 1.00 95.81 115 TYR A CA 1
ATOM 841 C C . TYR A 1 115 ? -3.710 -9.919 8.090 1.00 95.81 115 TYR A C 1
ATOM 843 O O . TYR A 1 115 ? -4.291 -9.704 9.152 1.00 95.81 115 TYR A O 1
ATOM 851 N N . MET A 1 116 ? -4.340 -10.428 7.029 1.00 97.62 116 MET A N 1
ATOM 852 C CA . MET A 1 116 ? -5.741 -10.845 7.078 1.00 97.62 116 MET A CA 1
ATOM 853 C C . MET A 1 116 ? -5.963 -11.988 8.071 1.00 97.62 116 MET A C 1
ATOM 855 O O . MET A 1 116 ? -6.938 -11.962 8.823 1.00 97.62 116 MET A O 1
ATOM 859 N N . ALA A 1 117 ? -5.071 -12.981 8.107 1.00 98.31 117 ALA A N 1
ATOM 860 C CA . ALA A 1 117 ? -5.155 -14.083 9.062 1.00 98.31 117 ALA A CA 1
ATOM 861 C C . ALA A 1 117 ? -5.012 -13.579 10.507 1.00 98.31 117 ALA A C 1
ATOM 863 O O . ALA A 1 117 ? -5.851 -13.889 11.354 1.00 98.31 117 ALA A O 1
ATOM 864 N N . ALA A 1 118 ? -4.016 -12.729 10.777 1.00 97.69 118 ALA A N 1
ATOM 865 C CA . ALA A 1 118 ? -3.830 -12.096 12.081 1.00 97.69 118 ALA A CA 1
ATOM 866 C C . ALA A 1 118 ? -5.036 -11.223 12.472 1.00 97.69 118 ALA A C 1
ATOM 868 O O . ALA A 1 118 ? -5.535 -11.310 13.594 1.00 97.69 118 ALA A O 1
ATOM 869 N N . GLY A 1 119 ? -5.554 -10.429 11.532 1.00 98.00 119 GLY A N 1
ATOM 870 C CA . GLY A 1 119 ? -6.736 -9.597 11.730 1.00 98.00 119 GLY A CA 1
ATOM 871 C C . GLY A 1 119 ? -7.991 -10.418 12.027 1.00 98.00 119 GLY A C 1
ATOM 872 O O . GLY A 1 119 ? -8.747 -10.086 12.937 1.00 98.00 119 GLY A O 1
ATOM 873 N N . THR A 1 120 ? -8.175 -11.537 11.328 1.00 98.50 120 THR A N 1
ATOM 874 C CA . THR A 1 120 ? -9.257 -12.494 11.596 1.00 98.50 120 THR A CA 1
ATOM 875 C C . THR A 1 120 ? -9.110 -13.093 12.992 1.00 98.50 120 THR A C 1
ATOM 877 O O . THR A 1 120 ? -10.086 -13.135 13.736 1.00 98.50 120 THR A O 1
ATOM 880 N N . GLY A 1 121 ? -7.894 -13.474 13.393 1.00 98.31 121 GLY A N 1
ATOM 881 C CA . GLY A 1 121 ? -7.604 -13.947 14.748 1.00 98.31 121 GLY A CA 1
ATOM 882 C C . GLY A 1 121 ? -7.992 -12.928 15.824 1.00 98.31 121 GLY A C 1
ATOM 883 O O . GLY A 1 121 ? -8.713 -13.273 16.757 1.00 98.31 121 GLY A O 1
ATOM 884 N N . LEU A 1 122 ? -7.598 -11.660 15.662 1.00 97.88 122 LEU A N 1
ATOM 885 C CA . LEU A 1 122 ? -7.977 -10.571 16.576 1.00 97.88 122 LEU A CA 1
ATOM 886 C C . LEU A 1 122 ? -9.490 -10.326 16.605 1.00 97.88 122 LEU A C 1
ATOM 888 O O . LEU A 1 122 ? -10.068 -10.094 17.667 1.00 97.88 122 LEU A O 1
ATOM 892 N N . TRP A 1 123 ? -10.146 -10.397 15.447 1.00 96.31 123 TRP A N 1
ATOM 893 C CA . TRP A 1 123 ? -11.591 -10.223 15.355 1.00 96.31 123 TRP A CA 1
ATOM 894 C C . TRP A 1 123 ? -12.332 -11.343 16.096 1.00 96.31 123 TRP A C 1
ATOM 896 O O . TRP A 1 123 ? -13.226 -11.059 16.899 1.00 96.31 123 TRP A O 1
ATOM 906 N N . LEU A 1 124 ? -11.936 -12.598 15.883 1.00 97.75 124 LEU A N 1
ATOM 907 C CA . LEU A 1 124 ? -12.537 -13.754 16.547 1.00 97.75 124 LEU A CA 1
ATOM 908 C C . LEU A 1 124 ? -12.268 -13.759 18.054 1.00 97.75 124 LEU A C 1
ATOM 910 O O . LEU A 1 124 ? -13.201 -13.979 18.825 1.00 97.75 124 LEU A O 1
ATOM 914 N N . ALA A 1 125 ? -11.033 -13.465 18.473 1.00 96.44 125 ALA A N 1
ATOM 915 C CA . ALA A 1 125 ? -10.672 -13.366 19.886 1.00 96.44 125 ALA A CA 1
ATOM 916 C C . ALA A 1 125 ? -11.483 -12.272 20.599 1.00 96.44 125 ALA A C 1
ATOM 918 O O . ALA A 1 125 ? -12.017 -12.488 21.686 1.00 96.44 125 ALA A O 1
ATOM 919 N N . GLY A 1 126 ? -11.634 -11.110 19.956 1.00 95.06 126 GLY A N 1
ATOM 920 C CA . GLY A 1 126 ? -12.314 -9.959 20.534 1.00 95.06 126 GLY A CA 1
ATOM 921 C C . GLY A 1 126 ? -11.666 -9.465 21.829 1.00 95.06 126 GLY A C 1
ATOM 922 O O . GLY A 1 126 ? -10.495 -9.722 22.091 1.00 95.06 126 GLY A O 1
ATOM 923 N N . GLY A 1 127 ? -12.426 -8.707 22.621 1.00 96.38 127 GLY A N 1
ATOM 924 C CA . GLY A 1 127 ? -11.925 -8.057 23.833 1.00 96.38 127 GLY A CA 1
ATOM 925 C C . GLY A 1 127 ? -11.239 -6.715 23.568 1.00 96.38 127 GLY A C 1
ATOM 926 O O . GLY A 1 127 ? -11.211 -6.209 22.442 1.00 96.38 127 GLY A O 1
ATOM 927 N N . GLN A 1 128 ? -10.684 -6.146 24.634 1.00 95.75 128 GLN A N 1
ATOM 928 C CA . GLN A 1 128 ? -10.067 -4.826 24.633 1.00 95.75 128 GLN A CA 1
ATOM 929 C C . GLN A 1 128 ? -8.833 -4.822 25.542 1.00 95.75 128 GLN A C 1
ATOM 931 O O . GLN A 1 128 ? -8.892 -5.307 26.670 1.00 95.75 128 GLN A O 1
ATOM 936 N N . THR A 1 129 ? -7.737 -4.232 25.064 1.00 94.56 129 THR A N 1
ATOM 937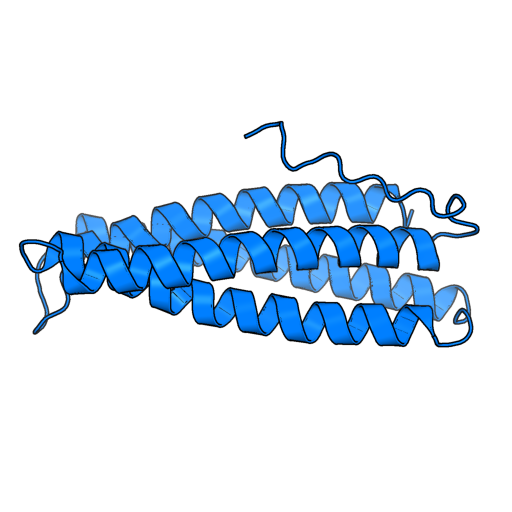 C CA . THR A 1 129 ? -6.516 -3.988 25.840 1.00 94.56 129 THR A CA 1
ATOM 938 C C . THR A 1 129 ? -6.260 -2.483 25.899 1.00 94.56 129 THR A C 1
ATOM 940 O O . THR A 1 129 ? -5.876 -1.862 24.905 1.00 94.56 129 THR A O 1
ATOM 943 N N . GLY A 1 130 ? -6.496 -1.868 27.062 1.00 93.81 130 GLY A N 1
ATOM 944 C CA . GLY A 1 130 ? -6.418 -0.411 27.206 1.00 93.81 130 GLY A CA 1
ATOM 945 C C . GLY A 1 130 ? -7.382 0.295 26.237 1.00 93.81 130 GLY A C 1
ATOM 946 O O . GLY A 1 130 ? -8.565 -0.043 26.223 1.00 93.81 130 GLY A O 1
ATOM 947 N N . PRO A 1 131 ? -6.931 1.258 25.410 1.00 93.25 131 PRO A N 1
ATOM 948 C CA . PRO A 1 131 ? -7.800 1.927 24.439 1.00 93.25 131 PRO A CA 1
ATOM 949 C C . PRO A 1 131 ? -8.064 1.105 23.163 1.00 93.25 131 PRO A C 1
ATOM 951 O O . PRO A 1 131 ? -8.862 1.535 22.333 1.00 93.25 131 PRO A O 1
ATOM 954 N N . ILE A 1 132 ? -7.388 -0.037 22.983 1.00 96.75 132 ILE A N 1
ATOM 955 C CA . ILE A 1 132 ? -7.393 -0.818 21.742 1.00 96.75 132 ILE A CA 1
ATOM 956 C C . ILE A 1 132 ? -8.426 -1.940 21.820 1.00 96.75 132 ILE A C 1
ATOM 958 O O . ILE A 1 132 ? -8.299 -2.861 22.624 1.00 96.75 132 ILE A O 1
ATOM 962 N N . ASP A 1 133 ? -9.420 -1.891 20.941 1.00 98.38 133 ASP A N 1
ATOM 963 C CA . ASP A 1 133 ? -10.410 -2.953 20.746 1.00 98.38 133 ASP A CA 1
ATOM 964 C C . ASP A 1 133 ? -9.938 -3.935 19.662 1.00 98.38 133 ASP A C 1
ATOM 966 O O . ASP A 1 133 ? -9.685 -3.555 18.513 1.00 98.38 133 ASP A O 1
ATOM 970 N N . HIS A 1 134 ? -9.839 -5.219 20.008 1.00 98.06 134 HIS A N 1
ATOM 971 C CA . HIS A 1 134 ? -9.293 -6.236 19.107 1.00 98.06 134 HIS A CA 1
ATOM 972 C C . HIS A 1 134 ? -10.191 -6.499 17.890 1.00 98.06 134 HIS A C 1
ATOM 974 O O . HIS A 1 134 ? -9.680 -6.803 16.813 1.00 98.06 134 HIS A O 1
ATOM 980 N N . ARG A 1 135 ? -11.515 -6.307 17.998 1.00 98.31 135 ARG A N 1
ATOM 981 C CA . ARG A 1 135 ? -12.420 -6.428 16.841 1.00 98.31 135 ARG A CA 1
ATOM 982 C C . ARG A 1 135 ? -12.262 -5.252 15.887 1.00 98.31 135 ARG A C 1
ATOM 984 O O . ARG A 1 135 ? -12.331 -5.446 14.675 1.00 98.31 135 ARG A O 1
ATOM 991 N N . GLY A 1 136 ? -12.046 -4.050 16.412 1.00 98.00 136 GLY A N 1
ATOM 992 C CA . GLY A 1 136 ? -11.738 -2.851 15.637 1.00 98.00 136 GLY A CA 1
ATOM 993 C C . GLY A 1 136 ? -10.430 -3.007 14.867 1.00 98.00 136 GLY A C 1
ATOM 994 O O . GLY A 1 136 ? -10.425 -2.894 13.644 1.00 98.00 136 GLY A O 1
ATOM 995 N N . ALA A 1 137 ? -9.347 -3.364 15.563 1.00 98.06 137 ALA A N 1
ATOM 996 C CA . ALA A 1 137 ? -8.046 -3.601 14.935 1.00 98.06 137 ALA A CA 1
ATOM 997 C C . ALA A 1 137 ? -8.099 -4.757 13.924 1.00 98.06 137 ALA A C 1
ATOM 999 O O . ALA A 1 137 ? -7.625 -4.629 12.796 1.00 98.06 137 ALA A O 1
ATOM 1000 N N . GLY A 1 138 ? -8.720 -5.875 14.308 1.00 98.25 138 GLY A N 1
ATOM 1001 C CA . GLY A 1 138 ? -8.811 -7.069 13.478 1.00 98.25 138 GLY A CA 1
ATOM 1002 C C . GLY A 1 138 ? -9.574 -6.837 12.177 1.00 98.25 138 GLY A C 1
ATOM 1003 O O . GLY A 1 138 ? -9.075 -7.157 11.100 1.00 98.25 138 GLY A O 1
ATOM 1004 N N . SER A 1 139 ? -10.750 -6.208 12.257 1.00 98.25 139 SER A N 1
ATOM 1005 C CA . SER A 1 139 ? -11.534 -5.873 11.060 1.00 98.25 139 SER A CA 1
ATOM 1006 C C . SER A 1 139 ? -10.819 -4.872 10.146 1.00 98.25 139 SER A C 1
ATOM 1008 O O . SER A 1 139 ? -10.868 -5.038 8.928 1.00 98.25 139 SER A O 1
ATOM 1010 N N . ALA A 1 140 ? -10.091 -3.895 10.698 1.00 97.88 140 ALA A N 1
ATOM 1011 C CA . ALA A 1 140 ? -9.274 -2.979 9.901 1.00 97.88 140 ALA A CA 1
ATOM 1012 C C . ALA A 1 140 ? -8.157 -3.715 9.145 1.00 97.88 140 ALA A C 1
ATOM 1014 O O . ALA A 1 140 ? -7.994 -3.501 7.946 1.00 97.88 140 ALA A O 1
ATOM 1015 N N . LEU A 1 141 ? -7.431 -4.621 9.809 1.00 97.88 141 LEU A N 1
ATOM 1016 C CA . LEU A 1 141 ? -6.373 -5.416 9.174 1.00 97.88 141 LEU A CA 1
ATOM 1017 C C . LEU A 1 141 ? -6.908 -6.317 8.056 1.00 97.88 141 LEU A C 1
ATOM 1019 O O . LEU A 1 141 ? -6.273 -6.423 7.011 1.00 97.88 141 LEU A O 1
ATOM 1023 N N . VAL A 1 142 ? -8.084 -6.927 8.236 1.00 98.38 142 VAL A N 1
ATOM 1024 C CA . VAL A 1 142 ? -8.710 -7.749 7.188 1.00 98.38 142 VAL A CA 1
ATOM 1025 C C . VAL A 1 142 ? -9.079 -6.902 5.972 1.00 98.38 142 VAL A C 1
ATOM 1027 O O . VAL A 1 142 ? -8.742 -7.276 4.851 1.00 98.38 142 VAL A O 1
ATOM 1030 N N . VAL A 1 143 ? -9.737 -5.755 6.174 1.00 96.94 143 VAL A N 1
ATOM 1031 C CA . VAL A 1 143 ? -10.142 -4.867 5.069 1.00 96.94 143 VAL A CA 1
ATOM 1032 C C . VAL A 1 143 ? -8.920 -4.328 4.324 1.00 96.94 143 VAL A C 1
ATOM 1034 O O . VAL A 1 143 ? -8.877 -4.384 3.093 1.00 96.94 143 VAL A O 1
ATOM 1037 N N . GLN A 1 144 ? -7.908 -3.854 5.055 1.00 95.38 144 GLN A N 1
ATOM 1038 C CA . GLN A 1 144 ? -6.694 -3.307 4.454 1.00 95.38 144 GLN A CA 1
ATOM 1039 C C . GLN A 1 144 ? -5.867 -4.380 3.744 1.00 95.38 144 GLN A C 1
ATOM 1041 O O . GLN A 1 144 ? -5.436 -4.154 2.615 1.00 95.38 144 GLN A O 1
ATOM 1046 N N . GLY A 1 145 ? -5.692 -5.553 4.357 1.00 95.75 145 GLY A N 1
ATOM 1047 C CA . GLY A 1 145 ? -4.984 -6.673 3.742 1.00 95.75 145 GLY A CA 1
ATOM 1048 C C . GLY A 1 145 ? -5.686 -7.178 2.480 1.00 95.75 145 GLY A C 1
ATOM 1049 O O . GLY A 1 145 ? -5.033 -7.393 1.466 1.00 95.75 145 GLY A O 1
ATOM 1050 N N . ALA A 1 146 ? -7.020 -7.269 2.479 1.00 96.50 146 ALA A N 1
ATOM 1051 C CA . ALA A 1 146 ? -7.773 -7.680 1.293 1.00 96.50 146 ALA A CA 1
ATOM 1052 C C . ALA A 1 146 ? -7.617 -6.686 0.129 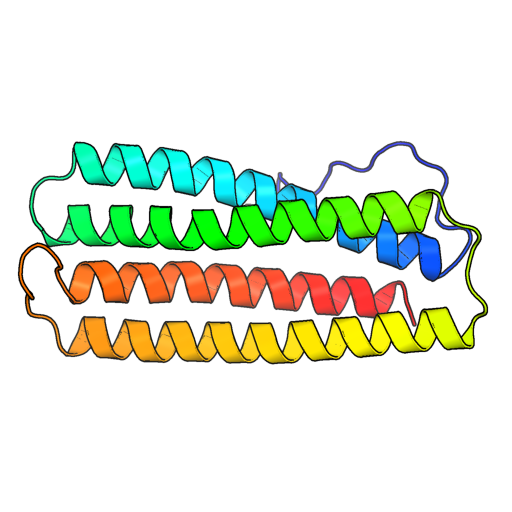1.00 96.50 146 ALA A C 1
ATOM 1054 O O . ALA A 1 146 ? -7.434 -7.096 -1.021 1.00 96.50 146 ALA A O 1
ATOM 1055 N N . PHE A 1 147 ? -7.662 -5.381 0.420 1.00 94.69 147 PHE A N 1
ATOM 1056 C CA . PHE A 1 147 ? -7.405 -4.349 -0.581 1.00 94.69 147 PHE A CA 1
ATOM 1057 C C . PHE A 1 147 ? -5.984 -4.457 -1.150 1.00 94.69 147 PHE A C 1
ATOM 1059 O O . PHE A 1 147 ? -5.829 -4.485 -2.372 1.00 94.69 147 PHE A O 1
ATOM 1066 N N . LEU A 1 148 ? -4.963 -4.537 -0.289 1.00 94.69 148 LEU A N 1
ATOM 1067 C CA . LEU A 1 148 ? -3.561 -4.588 -0.712 1.00 94.69 148 LEU A CA 1
ATOM 1068 C C . LEU A 1 148 ? -3.240 -5.858 -1.496 1.00 94.69 148 LEU A C 1
ATOM 1070 O O . LEU A 1 148 ? -2.660 -5.761 -2.575 1.00 94.69 148 LEU A O 1
ATOM 1074 N N . ALA A 1 149 ? -3.750 -7.012 -1.063 1.00 95.75 149 ALA A N 1
ATOM 1075 C CA . ALA A 1 149 ? -3.572 -8.264 -1.783 1.00 95.75 149 ALA A CA 1
ATOM 1076 C C . ALA A 1 149 ? -4.115 -8.172 -3.219 1.00 95.75 149 ALA A C 1
ATOM 1078 O O . ALA A 1 149 ? -3.446 -8.550 -4.184 1.00 95.75 149 ALA A O 1
ATOM 1079 N N . ALA A 1 150 ? -5.326 -7.629 -3.388 1.00 96.06 150 ALA A N 1
ATOM 1080 C CA . ALA A 1 150 ? -5.904 -7.426 -4.713 1.00 96.06 150 ALA A CA 1
ATOM 1081 C C . ALA A 1 150 ? -5.099 -6.405 -5.534 1.00 96.06 150 ALA A C 1
ATOM 1083 O O . ALA A 1 150 ? -4.828 -6.621 -6.719 1.00 96.06 150 ALA A O 1
ATOM 1084 N N . PHE A 1 151 ? -4.699 -5.303 -4.903 1.00 95.50 151 PHE A N 1
ATOM 1085 C CA . PHE A 1 151 ? -3.930 -4.232 -5.523 1.00 95.50 151 PHE A CA 1
ATOM 1086 C C . PHE A 1 151 ? -2.570 -4.722 -6.050 1.00 95.50 151 PHE A C 1
ATOM 1088 O O . PHE A 1 151 ? -2.231 -4.477 -7.215 1.00 95.50 151 PHE A O 1
ATOM 1095 N N . ASP A 1 152 ? -1.843 -5.494 -5.247 1.00 95.06 152 ASP A N 1
ATOM 1096 C CA . ASP A 1 152 ? -0.534 -6.050 -5.581 1.00 95.06 152 ASP A CA 1
ATOM 1097 C C . ASP A 1 152 ? -0.625 -7.184 -6.595 1.00 95.06 152 ASP A C 1
ATOM 1099 O O . ASP A 1 152 ? 0.196 -7.254 -7.512 1.00 95.06 152 ASP A O 1
ATOM 1103 N N . ALA A 1 153 ? -1.652 -8.033 -6.517 1.00 95.94 153 ALA A N 1
ATOM 1104 C CA . ALA A 1 153 ? -1.887 -9.068 -7.520 1.00 95.94 153 ALA A CA 1
ATOM 1105 C C . ALA A 1 153 ? -2.134 -8.459 -8.912 1.00 95.94 153 ALA A C 1
ATOM 1107 O O . ALA A 1 153 ? -1.543 -8.901 -9.906 1.00 95.94 153 ALA A O 1
ATOM 1108 N N . ILE A 1 154 ? -2.957 -7.404 -8.991 1.00 96.06 154 ILE A N 1
ATOM 1109 C CA . ILE A 1 154 ? -3.201 -6.664 -10.237 1.00 96.06 154 ILE A CA 1
ATOM 1110 C C . ILE A 1 154 ? -1.902 -6.028 -10.737 1.00 96.06 154 ILE A C 1
ATOM 1112 O O . ILE A 1 154 ? -1.587 -6.121 -11.929 1.00 96.06 154 ILE A O 1
ATOM 1116 N N . PHE A 1 155 ? -1.129 -5.400 -9.848 1.00 96.38 155 PHE A N 1
ATOM 1117 C CA . PHE A 1 155 ? 0.141 -4.785 -10.217 1.00 96.38 155 PHE A CA 1
ATOM 1118 C C . PHE A 1 155 ? 1.145 -5.814 -10.740 1.00 96.38 155 PHE A C 1
ATOM 1120 O O . PHE A 1 155 ? 1.675 -5.636 -11.837 1.00 96.38 155 PHE A O 1
ATOM 1127 N N . LEU A 1 156 ? 1.343 -6.924 -10.031 1.00 96.19 156 LEU A N 1
ATOM 1128 C CA . LEU A 1 156 ? 2.223 -8.016 -10.434 1.00 96.19 156 LEU A CA 1
ATOM 1129 C C . LEU A 1 156 ? 1.831 -8.575 -11.807 1.00 96.19 156 LEU A C 1
ATOM 1131 O O . LEU A 1 156 ? 2.697 -8.774 -12.664 1.00 96.19 156 LEU A O 1
ATOM 1135 N N . ALA A 1 157 ? 0.535 -8.793 -12.044 1.00 95.50 157 ALA A N 1
ATOM 1136 C CA . ALA A 1 157 ? 0.028 -9.282 -13.321 1.00 95.50 157 ALA A CA 1
ATOM 1137 C C . ALA A 1 157 ? 0.291 -8.290 -14.465 1.00 95.50 157 ALA A C 1
ATOM 1139 O O . ALA A 1 157 ? 0.772 -8.692 -15.527 1.00 95.50 157 ALA A O 1
ATOM 1140 N N . ARG A 1 158 ? 0.018 -6.994 -14.257 1.00 95.94 158 ARG A N 1
ATOM 1141 C CA . ARG A 1 158 ? 0.280 -5.946 -15.257 1.00 95.94 158 ARG A CA 1
ATOM 1142 C C . ARG A 1 158 ? 1.771 -5.780 -15.525 1.00 95.94 158 ARG A C 1
ATOM 1144 O O . ARG A 1 158 ? 2.168 -5.746 -16.685 1.00 95.94 158 ARG A O 1
ATOM 1151 N N . HIS A 1 159 ? 2.587 -5.731 -14.475 1.00 96.12 159 HIS A N 1
ATOM 1152 C CA . HIS A 1 159 ? 4.030 -5.559 -14.584 1.00 96.12 159 HIS A CA 1
ATOM 1153 C C . HIS A 1 159 ? 4.660 -6.730 -15.354 1.00 96.12 159 HIS A C 1
ATOM 1155 O O . HIS A 1 159 ? 5.372 -6.513 -16.325 1.00 96.12 159 HIS A O 1
ATOM 1161 N N . ARG A 1 160 ? 4.298 -7.983 -15.034 1.00 94.94 160 ARG A N 1
ATOM 1162 C CA . ARG A 1 160 ? 4.755 -9.166 -15.791 1.00 94.94 160 ARG A CA 1
ATOM 1163 C C . ARG A 1 160 ? 4.399 -9.124 -17.276 1.00 94.94 160 ARG A C 1
ATOM 1165 O O . ARG A 1 160 ? 5.165 -9.647 -18.070 1.00 94.94 160 ARG A O 1
ATOM 1172 N N . ARG A 1 161 ? 3.249 -8.56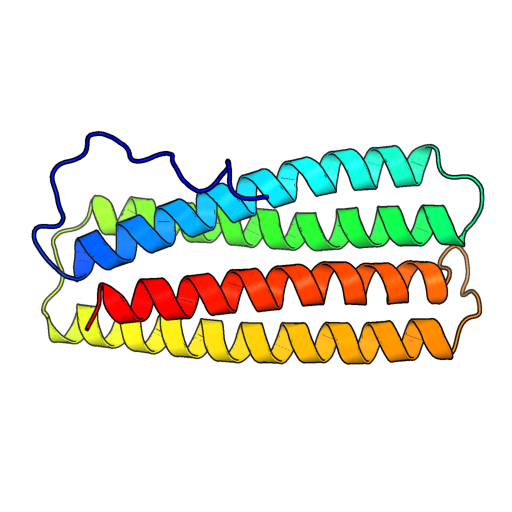4 -17.664 1.00 93.75 161 ARG A N 1
ATOM 1173 C CA . ARG A 1 161 ? 2.855 -8.479 -19.082 1.00 93.75 161 ARG A CA 1
ATOM 1174 C C . ARG A 1 161 ? 3.721 -7.504 -19.872 1.00 93.75 161 ARG A C 1
ATOM 1176 O O . ARG A 1 161 ? 3.975 -7.765 -21.037 1.00 93.75 161 ARG A O 1
ATOM 1183 N N . VAL A 1 162 ? 4.144 -6.402 -19.252 1.00 92.62 162 VAL A N 1
ATOM 1184 C CA . VAL A 1 162 ? 4.900 -5.341 -19.938 1.00 92.62 162 VAL A CA 1
ATOM 1185 C C . VAL A 1 162 ? 6.418 -5.515 -19.858 1.00 92.62 162 VAL A C 1
ATOM 1187 O O . VAL A 1 162 ? 7.141 -4.818 -20.559 1.00 92.62 162 VAL A O 1
ATOM 1190 N N . THR A 1 163 ? 6.902 -6.423 -19.005 1.00 91.12 163 THR A N 1
ATOM 1191 C CA . THR A 1 163 ? 8.334 -6.721 -18.826 1.00 91.12 163 THR A CA 1
ATOM 1192 C C . THR A 1 163 ? 8.706 -8.153 -19.224 1.00 91.12 163 THR A C 1
ATOM 1194 O O . THR A 1 163 ? 9.701 -8.679 -18.720 1.00 91.12 163 THR A O 1
ATOM 1197 N N . ARG A 1 164 ? 7.847 -8.824 -19.995 1.00 76.88 164 ARG A N 1
ATOM 1198 C CA . ARG A 1 164 ? 8.112 -10.152 -20.560 1.00 76.88 164 ARG A CA 1
ATOM 1199 C C . ARG A 1 164 ? 8.935 -10.045 -21.829 1.00 76.88 164 ARG A C 1
ATOM 1201 O O . ARG A 1 164 ? 8.759 -9.035 -22.540 1.00 76.88 164 ARG A O 1
#

Radius of gyration: 18.3 Å; chains: 1; bounding box: 40×26×54 Å